Protein AF-A0A9D1S8R2-F1 (afdb_monomer_lite)

Sequence (69 aa):
MKEKKIIDLWRSGLSKNKIAEIYRREYNMQIKIIRSSVRHRHSGRFITNYEALSIVERTVYRYLKGENK

Organism: NCBI:txid2840862

pLDDT: mean 92.56, std 7.72, range [47.91, 97.06]

Foldseek 3Di:
DDLVVLVVCVVVVDDLLVSLVVQLVVVVVVLVVQLVDPVCVPPDDRDDSVRSSVVSVVSVVCVVVVVPD

Radius of gyration: 13.66 Å; chains: 1; bounding box: 33×18×34 Å

Structure (mmCIF, N/CA/C/O backbone):
data_AF-A0A9D1S8R2-F1
#
_entry.id   AF-A0A9D1S8R2-F1
#
loop_
_atom_site.group_PDB
_atom_site.id
_atom_site.type_symbol
_atom_site.label_atom_id
_atom_site.label_alt_id
_atom_site.label_comp_id
_atom_site.label_asym_id
_atom_site.label_entity_id
_atom_site.label_seq_id
_atom_site.pdbx_PDB_ins_code
_atom_site.Cartn_x
_atom_site.Cartn_y
_atom_site.Cartn_z
_atom_site.occupancy
_atom_site.B_iso_or_equiv
_atom_site.auth_seq_id
_atom_site.auth_comp_id
_atom_site.auth_asym_id
_atom_site.auth_atom_id
_atom_site.pdbx_PDB_model_num
ATOM 1 N N . MET A 1 1 ? -1.553 -1.611 -6.227 1.00 75.06 1 MET A N 1
ATOM 2 C CA . MET A 1 1 ? -2.708 -1.825 -5.331 1.00 75.06 1 MET A CA 1
ATOM 3 C C . MET A 1 1 ? -3.815 -0.824 -5.661 1.00 75.06 1 MET A C 1
ATOM 5 O O . MET A 1 1 ? -3.492 0.341 -5.841 1.00 75.06 1 MET A O 1
ATOM 9 N N . LYS A 1 2 ? -5.084 -1.242 -5.774 1.00 86.38 2 LYS A N 1
ATOM 10 C CA . LYS A 1 2 ? -6.221 -0.305 -5.921 1.00 86.38 2 LYS A CA 1
ATOM 11 C C . LYS A 1 2 ? -6.644 0.230 -4.548 1.00 86.38 2 LYS A C 1
ATOM 13 O O . LYS A 1 2 ? -6.535 -0.509 -3.572 1.00 86.38 2 LYS A O 1
ATOM 18 N N . GLU A 1 3 ? -7.187 1.447 -4.488 1.00 86.88 3 GLU A N 1
ATOM 19 C CA . GLU A 1 3 ? -7.693 2.060 -3.244 1.00 86.88 3 GLU A CA 1
ATOM 20 C C . GLU A 1 3 ? -8.700 1.153 -2.521 1.00 86.88 3 GLU A C 1
ATOM 22 O O . GLU A 1 3 ? -8.582 0.939 -1.318 1.00 86.88 3 GLU A O 1
ATOM 27 N N . LYS A 1 4 ? -9.598 0.494 -3.267 1.00 90.06 4 LYS A N 1
ATOM 28 C CA . LYS A 1 4 ? -10.536 -0.501 -2.721 1.00 90.06 4 LYS A CA 1
ATOM 29 C C . LYS A 1 4 ? -9.837 -1.589 -1.890 1.00 90.06 4 LYS A C 1
ATOM 31 O O . LYS A 1 4 ? -10.266 -1.878 -0.784 1.00 90.06 4 LYS A O 1
ATOM 36 N N . LYS A 1 5 ? -8.706 -2.120 -2.371 1.00 92.75 5 LYS A N 1
ATOM 37 C CA . LYS A 1 5 ? -7.944 -3.171 -1.673 1.00 92.75 5 LYS A CA 1
ATOM 38 C C . LYS A 1 5 ? -7.294 -2.654 -0.383 1.00 92.75 5 LYS A C 1
ATOM 40 O O . LYS A 1 5 ? -7.174 -3.410 0.572 1.00 92.75 5 LYS A O 1
ATOM 45 N N . ILE A 1 6 ? -6.892 -1.379 -0.342 1.00 93.38 6 ILE A N 1
ATOM 46 C CA . ILE A 1 6 ? -6.389 -0.730 0.882 1.00 93.38 6 ILE A CA 1
ATOM 47 C C . ILE A 1 6 ? -7.504 -0.684 1.932 1.00 93.38 6 ILE A C 1
ATOM 49 O O . ILE A 1 6 ? -7.275 -1.052 3.081 1.00 93.38 6 ILE A O 1
ATOM 53 N N . ILE A 1 7 ? -8.712 -0.286 1.523 1.00 94.50 7 ILE A N 1
ATOM 54 C CA . ILE A 1 7 ? -9.879 -0.217 2.408 1.00 94.50 7 ILE A CA 1
ATOM 55 C C . ILE A 1 7 ? -10.323 -1.604 2.871 1.00 94.50 7 ILE A C 1
ATOM 57 O O . ILE A 1 7 ? -10.610 -1.768 4.051 1.00 94.50 7 ILE A O 1
ATOM 61 N N . ASP A 1 8 ? -10.336 -2.604 1.991 1.00 94.81 8 ASP A N 1
ATOM 62 C CA . ASP A 1 8 ? -10.712 -3.976 2.352 1.00 94.81 8 ASP A CA 1
ATOM 63 C C . ASP A 1 8 ? -9.755 -4.560 3.409 1.00 94.81 8 ASP A C 1
ATOM 65 O O . ASP A 1 8 ? -10.202 -5.124 4.405 1.00 94.81 8 ASP A O 1
ATOM 69 N N . LEU A 1 9 ? -8.440 -4.356 3.247 1.00 94.75 9 LEU A N 1
ATOM 70 C CA . LEU A 1 9 ? -7.431 -4.779 4.231 1.00 94.75 9 LEU A CA 1
ATOM 71 C C . LEU A 1 9 ? -7.523 -3.991 5.543 1.00 94.75 9 LEU A C 1
ATOM 73 O O . LEU A 1 9 ? -7.311 -4.537 6.622 1.00 94.75 9 LEU A O 1
ATOM 77 N N . TRP A 1 10 ? -7.841 -2.700 5.471 1.00 94.81 10 TRP A N 1
ATOM 78 C CA . TRP A 1 10 ? -8.065 -1.895 6.668 1.00 94.81 10 TRP A CA 1
ATOM 79 C C . TRP A 1 10 ? -9.309 -2.367 7.434 1.00 94.81 10 TRP A C 1
ATOM 81 O O . TRP A 1 10 ? -9.242 -2.580 8.643 1.00 94.81 10 TRP A O 1
ATOM 91 N N . ARG A 1 11 ? -10.415 -2.632 6.727 1.00 93.94 11 ARG A N 1
ATOM 92 C CA . ARG A 1 11 ? -11.648 -3.200 7.295 1.00 93.94 11 ARG A CA 1
ATOM 93 C C . ARG A 1 11 ? -11.444 -4.599 7.877 1.00 93.94 11 ARG A C 1
ATOM 95 O O . ARG A 1 11 ? -12.129 -4.947 8.830 1.00 93.94 11 ARG A O 1
ATOM 102 N N . SER A 1 12 ? -10.498 -5.382 7.353 1.00 95.44 12 SER A N 1
ATOM 103 C CA . SER A 1 12 ? -10.137 -6.685 7.926 1.00 95.44 12 SER A CA 1
ATOM 104 C C . SER A 1 12 ? -9.306 -6.583 9.214 1.00 95.44 12 SER A C 1
ATOM 106 O O . SER A 1 12 ? -8.883 -7.609 9.737 1.00 95.44 12 SER A O 1
ATOM 108 N N . GLY A 1 13 ? -9.020 -5.372 9.707 1.00 94.12 13 GLY A N 1
ATOM 109 C CA . GLY A 1 13 ? -8.309 -5.141 10.966 1.00 94.12 13 GLY A CA 1
ATOM 110 C C . GLY A 1 13 ? -6.782 -5.082 10.852 1.00 94.12 13 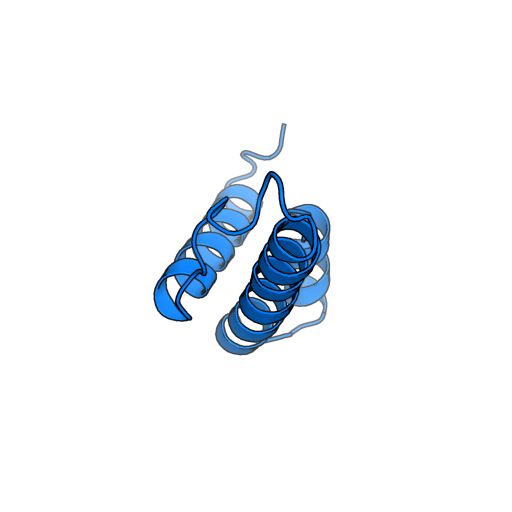GLY A C 1
ATOM 111 O O . GLY A 1 13 ? -6.095 -5.098 11.872 1.00 94.12 13 GLY A O 1
ATOM 112 N N . LEU A 1 14 ? -6.214 -5.006 9.641 1.00 94.81 14 LEU A N 1
ATOM 113 C CA . LEU A 1 14 ? -4.765 -4.834 9.487 1.00 94.81 14 LEU A CA 1
ATOM 114 C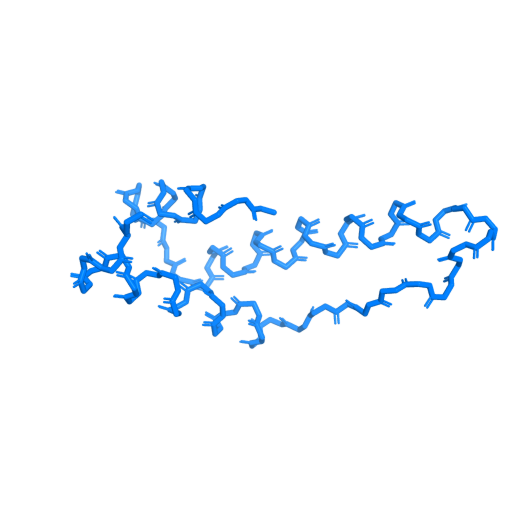 C . LEU A 1 14 ? -4.326 -3.421 9.892 1.00 94.81 14 LEU A C 1
ATOM 116 O O . LEU A 1 14 ? -4.964 -2.420 9.562 1.00 94.81 14 LEU A O 1
ATOM 120 N N . SER A 1 15 ? -3.171 -3.328 10.554 1.00 95.06 15 SER A N 1
ATOM 121 C CA . SER A 1 15 ? -2.589 -2.035 10.916 1.00 95.06 15 SER A CA 1
ATOM 122 C C . SER A 1 15 ? -2.124 -1.261 9.679 1.00 95.06 15 SER A C 1
ATOM 124 O O . SER A 1 15 ? -1.628 -1.836 8.705 1.00 95.06 15 SER A O 1
ATOM 126 N N . LYS A 1 16 ? -2.203 0.075 9.740 1.00 92.88 16 LYS A N 1
ATOM 127 C CA . LYS A 1 16 ? -1.751 0.973 8.660 1.00 92.88 16 LYS A CA 1
ATOM 128 C C . LYS A 1 16 ? -0.310 0.705 8.212 1.00 92.88 16 LYS A C 1
ATOM 130 O O . LYS A 1 16 ? -0.023 0.733 7.020 1.00 92.88 16 LYS A O 1
ATOM 135 N N . ASN A 1 17 ? 0.568 0.346 9.151 1.00 96.12 17 ASN A N 1
ATOM 136 C CA . ASN A 1 17 ? 1.963 0.002 8.874 1.00 96.12 17 ASN A CA 1
ATOM 137 C C . ASN A 1 17 ? 2.076 -1.282 8.047 1.00 96.12 17 ASN A C 1
ATOM 139 O O . ASN A 1 17 ? 2.857 -1.338 7.097 1.00 96.12 17 ASN A O 1
ATOM 143 N N . LYS A 1 18 ? 1.272 -2.303 8.372 1.00 95.62 18 LYS A N 1
ATOM 144 C CA . LYS A 1 18 ? 1.278 -3.564 7.627 1.00 95.62 18 LYS A CA 1
ATOM 145 C C . LYS A 1 18 ? 0.718 -3.383 6.220 1.00 95.62 18 LYS A C 1
ATOM 147 O O . LYS A 1 18 ? 1.274 -3.913 5.261 1.00 95.62 18 LYS A O 1
ATOM 152 N N . ILE A 1 19 ? -0.337 -2.582 6.082 1.00 96.56 19 ILE A N 1
ATOM 153 C CA . ILE A 1 19 ? -0.916 -2.238 4.778 1.00 96.56 19 ILE A CA 1
ATOM 154 C C . ILE A 1 19 ? 0.094 -1.447 3.936 1.00 96.56 19 ILE A C 1
ATOM 156 O O . ILE A 1 19 ? 0.268 -1.750 2.757 1.00 96.56 19 ILE A O 1
ATOM 160 N N . ALA A 1 20 ? 0.813 -0.494 4.536 1.00 96.88 20 ALA A N 1
ATOM 161 C CA . ALA A 1 20 ? 1.868 0.267 3.868 1.00 96.88 20 ALA A CA 1
ATOM 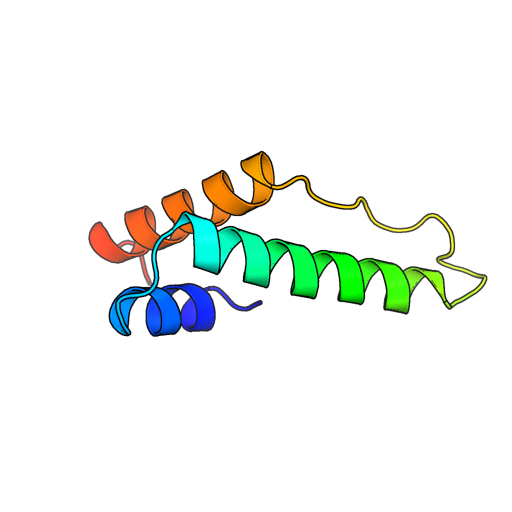162 C C . ALA A 1 20 ? 3.011 -0.631 3.370 1.00 96.88 20 ALA A C 1
ATOM 164 O O . ALA A 1 20 ? 3.478 -0.472 2.242 1.00 96.88 20 ALA A O 1
ATOM 165 N N . GLU A 1 21 ? 3.425 -1.620 4.167 1.00 96.56 21 GLU A N 1
ATOM 166 C CA . GLU A 1 21 ? 4.438 -2.597 3.765 1.00 96.56 21 GLU A CA 1
ATOM 167 C C . GLU A 1 21 ? 3.990 -3.403 2.532 1.00 96.56 21 GLU A C 1
ATOM 169 O O . GLU A 1 21 ? 4.747 -3.535 1.564 1.00 96.56 21 GLU A O 1
ATOM 174 N N . ILE A 1 22 ? 2.746 -3.900 2.541 1.00 95.69 22 ILE A N 1
ATOM 175 C CA . ILE A 1 22 ? 2.153 -4.640 1.418 1.00 95.69 22 ILE A CA 1
ATOM 176 C C . ILE A 1 22 ? 2.062 -3.738 0.182 1.00 95.69 22 ILE A C 1
ATOM 178 O O . ILE A 1 22 ? 2.503 -4.135 -0.899 1.00 95.69 22 ILE A O 1
ATOM 182 N N . TYR A 1 23 ? 1.554 -2.512 0.341 1.00 96.25 23 TYR A N 1
ATOM 183 C CA . TYR A 1 23 ? 1.437 -1.527 -0.734 1.00 96.25 23 TYR A CA 1
ATOM 184 C C . TYR A 1 23 ? 2.797 -1.242 -1.379 1.00 96.25 23 TYR A C 1
ATOM 186 O O . TYR A 1 23 ? 2.943 -1.338 -2.599 1.00 96.25 23 TYR A O 1
ATOM 194 N N . ARG A 1 24 ? 3.819 -0.963 -0.558 1.00 96.50 24 ARG A N 1
ATOM 195 C CA . ARG A 1 24 ? 5.197 -0.730 -1.005 1.00 96.50 24 ARG A CA 1
ATOM 196 C C . ARG A 1 24 ? 5.744 -1.9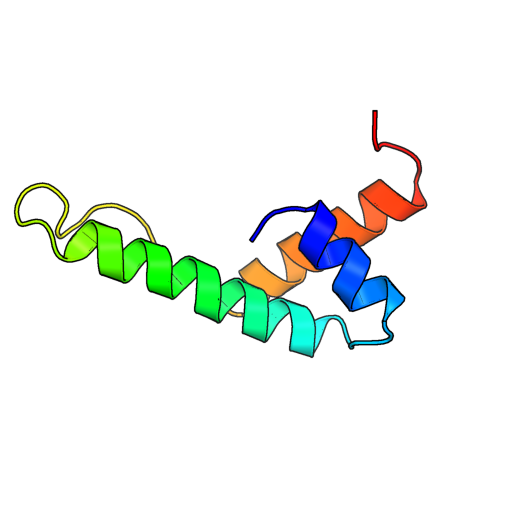20 -1.779 1.00 96.50 24 ARG A C 1
ATOM 198 O O . ARG A 1 24 ? 6.354 -1.734 -2.832 1.00 96.50 24 ARG A O 1
ATOM 205 N N . ARG A 1 25 ? 5.547 -3.137 -1.266 1.00 96.06 25 ARG A N 1
ATOM 206 C CA . ARG A 1 25 ? 6.026 -4.365 -1.911 1.00 96.06 25 ARG A CA 1
ATOM 207 C C . ARG A 1 25 ? 5.379 -4.562 -3.278 1.00 96.06 25 ARG A C 1
ATOM 209 O O . ARG A 1 25 ? 6.103 -4.800 -4.241 1.00 96.06 25 ARG A O 1
ATOM 216 N N . GLU A 1 26 ? 4.056 -4.437 -3.372 1.00 95.50 26 GLU A N 1
ATOM 217 C CA . GLU A 1 26 ? 3.332 -4.556 -4.643 1.00 95.50 26 GLU A CA 1
ATOM 218 C C . GLU A 1 26 ? 3.768 -3.482 -5.643 1.00 95.50 26 GLU A C 1
ATOM 220 O O . GLU A 1 26 ? 4.105 -3.797 -6.782 1.00 95.50 26 GLU A O 1
ATOM 225 N N . TYR A 1 27 ? 3.798 -2.217 -5.218 1.00 95.69 27 TYR A N 1
ATOM 226 C CA . TYR A 1 27 ? 4.171 -1.099 -6.080 1.00 95.69 27 TYR A CA 1
ATOM 227 C C . TYR A 1 27 ? 5.601 -1.259 -6.610 1.00 95.69 27 TYR A C 1
ATOM 229 O O . TYR A 1 27 ? 5.839 -1.212 -7.815 1.00 95.69 27 TYR A O 1
ATOM 237 N N . ASN A 1 28 ? 6.567 -1.537 -5.731 1.00 95.94 28 ASN A N 1
ATOM 238 C CA . ASN A 1 28 ? 7.957 -1.706 -6.146 1.00 95.94 28 ASN A CA 1
ATOM 239 C C . ASN A 1 28 ? 8.141 -2.946 -7.036 1.00 95.94 28 ASN A C 1
ATOM 241 O O . ASN A 1 28 ? 9.002 -2.944 -7.912 1.00 95.94 28 ASN A O 1
ATOM 245 N N . MET A 1 29 ? 7.330 -3.993 -6.861 1.00 96.25 29 MET A N 1
ATOM 246 C CA . MET A 1 29 ? 7.324 -5.141 -7.770 1.00 96.25 29 MET A CA 1
ATOM 247 C C . MET A 1 29 ? 6.861 -4.744 -9.176 1.00 96.25 29 MET A C 1
ATOM 249 O O . MET A 1 29 ? 7.499 -5.138 -10.147 1.00 96.25 29 MET A O 1
ATOM 253 N N . GLN A 1 30 ? 5.830 -3.905 -9.299 1.00 95.12 30 GLN A N 1
ATOM 254 C CA . GLN A 1 30 ? 5.394 -3.378 -10.598 1.00 95.12 30 GLN A CA 1
ATOM 255 C C . GLN A 1 30 ? 6.496 -2.559 -11.276 1.00 95.12 30 GLN A C 1
ATOM 257 O O . GLN A 1 30 ? 6.759 -2.750 -12.459 1.00 95.12 30 GLN A O 1
ATOM 262 N N . ILE A 1 31 ? 7.205 -1.713 -10.524 1.00 95.00 31 ILE A N 1
ATOM 263 C CA . ILE A 1 31 ? 8.354 -0.961 -11.050 1.00 95.00 31 ILE A CA 1
ATOM 264 C C . ILE A 1 31 ? 9.456 -1.909 -11.540 1.00 95.00 31 ILE A C 1
ATOM 266 O O . ILE A 1 31 ? 10.020 -1.690 -12.609 1.00 95.00 31 ILE A O 1
ATOM 270 N N . LYS A 1 32 ? 9.746 -2.992 -10.806 1.00 95.50 32 LYS A N 1
ATOM 271 C CA . LYS A 1 32 ? 10.711 -4.012 -11.252 1.00 95.50 32 LYS A CA 1
ATOM 272 C C . LYS A 1 32 ? 10.276 -4.696 -12.548 1.00 95.50 32 LYS A C 1
ATOM 274 O O . LYS A 1 32 ? 11.112 -4.872 -13.426 1.00 95.50 32 LYS A O 1
ATOM 279 N N . ILE A 1 33 ? 8.993 -5.041 -12.675 1.00 96.00 33 ILE A N 1
ATOM 280 C CA . ILE A 1 33 ? 8.429 -5.630 -13.899 1.00 96.00 33 ILE A CA 1
ATOM 281 C C . ILE A 1 33 ? 8.563 -4.651 -15.069 1.00 96.00 33 ILE A C 1
ATOM 283 O O . ILE A 1 33 ? 9.027 -5.031 -16.132 1.00 96.00 33 ILE A O 1
ATOM 287 N N . ILE A 1 34 ? 8.243 -3.370 -14.879 1.00 93.75 34 ILE A N 1
ATOM 288 C CA . ILE A 1 34 ? 8.398 -2.355 -15.933 1.00 93.75 34 ILE A CA 1
ATOM 289 C C . ILE A 1 34 ? 9.864 -2.253 -16.381 1.00 93.75 34 ILE A C 1
ATOM 291 O O . ILE A 1 34 ? 10.160 -2.244 -17.576 1.00 93.75 34 ILE A O 1
ATOM 295 N N . ARG A 1 35 ? 10.796 -2.232 -15.423 1.00 94.50 35 ARG A N 1
ATOM 296 C CA . ARG A 1 35 ? 12.237 -2.126 -15.688 1.00 94.50 35 ARG A CA 1
ATOM 297 C C . ARG A 1 35 ? 12.866 -3.390 -16.274 1.00 94.50 35 ARG A C 1
ATOM 299 O O . ARG A 1 35 ? 14.024 -3.329 -16.686 1.00 94.50 35 ARG A O 1
ATOM 306 N N . SER A 1 36 ? 12.146 -4.513 -16.331 1.00 94.62 36 SER A N 1
ATOM 307 C CA . SER A 1 36 ? 12.646 -5.718 -17.000 1.00 94.62 36 SER A CA 1
ATOM 308 C C . SER A 1 36 ? 12.746 -5.521 -18.517 1.00 94.62 36 SER A C 1
ATOM 310 O O . SER A 1 36 ? 13.561 -6.171 -19.165 1.00 94.62 36 SER A O 1
ATOM 312 N N . SER A 1 37 ? 11.969 -4.590 -19.085 1.00 94.56 37 SER A N 1
ATOM 313 C CA . SER A 1 37 ? 12.096 -4.171 -20.481 1.00 94.56 37 SER A CA 1
ATOM 314 C C . SER A 1 37 ? 13.272 -3.211 -20.666 1.00 94.56 37 SER A C 1
ATOM 316 O O . SER A 1 37 ? 13.390 -2.212 -19.954 1.00 94.56 37 SER A O 1
ATOM 318 N N . VAL A 1 38 ? 14.115 -3.464 -21.677 1.00 89.31 38 VAL A N 1
ATOM 319 C CA . VAL A 1 38 ? 15.282 -2.621 -22.012 1.00 89.31 38 VAL A CA 1
ATOM 320 C C . VAL A 1 38 ? 14.873 -1.162 -22.228 1.00 89.31 38 VAL A C 1
ATOM 322 O O . VAL A 1 38 ? 15.527 -0.259 -21.710 1.00 89.31 38 VAL A O 1
ATOM 325 N N . ARG A 1 39 ? 13.739 -0.931 -22.901 1.00 92.94 39 ARG A N 1
ATOM 326 C CA . ARG A 1 39 ? 13.197 0.408 -23.178 1.00 92.94 39 ARG A CA 1
ATOM 327 C C . ARG A 1 39 ? 12.850 1.196 -21.909 1.00 92.94 39 ARG A C 1
ATOM 329 O O . ARG A 1 39 ? 12.907 2.420 -21.917 1.00 92.94 39 ARG A O 1
ATOM 336 N N . HIS A 1 40 ? 12.491 0.508 -20.825 1.00 93.94 40 HIS A N 1
ATOM 337 C CA . HIS A 1 40 ? 11.949 1.107 -19.602 1.00 93.94 40 HIS A CA 1
ATOM 338 C C . HIS A 1 40 ? 12.830 0.872 -18.370 1.00 93.94 40 HIS A C 1
ATOM 340 O O . HIS A 1 40 ? 12.376 1.041 -17.238 1.00 93.94 40 HIS A O 1
ATOM 346 N N . ARG A 1 41 ? 14.109 0.525 -18.561 1.00 88.94 41 ARG A N 1
ATOM 347 C CA . ARG A 1 41 ? 15.051 0.172 -17.482 1.00 88.94 41 ARG A CA 1
ATOM 348 C C . ARG A 1 41 ? 15.195 1.247 -16.396 1.00 88.94 41 ARG A C 1
ATOM 350 O O . ARG A 1 41 ? 15.449 0.924 -15.236 1.00 88.94 41 ARG A O 1
ATOM 357 N N . HIS A 1 42 ? 14.983 2.509 -16.759 1.00 91.44 42 HIS A N 1
ATOM 358 C CA . HIS A 1 42 ? 15.038 3.656 -15.848 1.00 91.44 42 HIS A CA 1
ATOM 359 C C . HIS A 1 42 ? 13.661 4.262 -15.548 1.00 91.44 42 HIS A C 1
ATOM 361 O O . HIS A 1 42 ? 13.569 5.271 -14.856 1.00 91.44 42 HIS A O 1
ATOM 367 N N . SER A 1 43 ? 12.577 3.657 -16.039 1.00 91.56 43 SER A N 1
ATOM 368 C CA . SER A 1 43 ? 11.225 4.159 -15.814 1.00 91.56 43 SER A CA 1
ATOM 369 C C . SER A 1 43 ? 10.755 3.903 -14.379 1.00 91.56 43 SER A C 1
ATOM 371 O O . SER A 1 43 ? 11.044 2.866 -13.769 1.00 91.56 43 SER A O 1
ATOM 373 N N . GLY A 1 44 ? 9.996 4.869 -13.853 1.00 91.69 44 GLY A N 1
ATOM 374 C CA . GLY A 1 44 ? 9.377 4.813 -12.531 1.00 91.69 44 GLY A CA 1
ATOM 375 C C . GLY A 1 44 ? 10.352 5.030 -11.366 1.00 91.69 44 GLY A C 1
ATOM 376 O O . GLY A 1 44 ? 11.569 4.918 -11.514 1.00 91.69 44 GLY A O 1
ATOM 377 N N . ARG A 1 45 ? 9.814 5.327 -10.180 1.00 94.56 45 ARG A N 1
ATOM 378 C CA . ARG A 1 45 ? 10.575 5.529 -8.935 1.00 94.56 45 ARG A CA 1
ATOM 379 C C . ARG A 1 45 ? 10.067 4.553 -7.886 1.00 94.56 45 ARG A C 1
ATOM 381 O O . ARG A 1 45 ? 8.862 4.409 -7.756 1.00 94.56 45 ARG A O 1
ATOM 388 N N . PHE A 1 46 ? 10.954 3.900 -7.138 1.00 95.19 46 PHE A N 1
ATOM 389 C CA . PHE A 1 46 ? 10.527 3.122 -5.974 1.00 95.19 46 PHE A CA 1
ATOM 390 C C . PHE A 1 46 ? 9.996 4.041 -4.879 1.00 95.19 46 PHE A C 1
ATOM 392 O O . PHE A 1 46 ? 10.509 5.142 -4.689 1.00 95.19 46 PHE A O 1
ATOM 399 N N . ILE A 1 47 ? 9.011 3.562 -4.130 1.00 95.56 47 ILE A N 1
ATOM 400 C CA . ILE A 1 47 ? 8.493 4.293 -2.975 1.00 95.56 47 ILE A CA 1
ATOM 401 C C . ILE A 1 47 ? 9.110 3.771 -1.685 1.00 95.56 47 ILE A C 1
ATOM 403 O O . ILE A 1 47 ? 9.381 2.571 -1.521 1.00 95.56 47 ILE A O 1
ATOM 407 N N . THR A 1 48 ? 9.315 4.698 -0.761 1.00 96.00 48 THR A N 1
ATOM 408 C CA . THR A 1 48 ? 9.728 4.413 0.609 1.00 96.00 48 THR A CA 1
ATOM 409 C C . THR A 1 48 ? 8.539 3.956 1.454 1.00 96.00 48 THR A C 1
ATOM 411 O O . THR A 1 48 ? 7.376 4.050 1.055 1.00 96.00 48 THR A O 1
ATOM 414 N N . ASN A 1 49 ? 8.826 3.434 2.647 1.00 94.50 49 ASN A N 1
ATOM 415 C CA . ASN A 1 49 ? 7.778 3.002 3.568 1.00 94.50 49 ASN A CA 1
ATOM 416 C C . ASN A 1 49 ? 6.935 4.176 4.093 1.00 94.50 49 ASN A C 1
ATOM 418 O O . ASN A 1 49 ? 5.726 4.036 4.232 1.00 94.50 49 ASN A O 1
ATOM 422 N N . TYR A 1 50 ? 7.557 5.335 4.324 1.00 95.75 50 TYR A N 1
ATOM 423 C CA . TYR A 1 50 ? 6.864 6.551 4.756 1.00 95.75 50 TYR A CA 1
ATOM 424 C C . TYR A 1 50 ? 5.903 7.074 3.687 1.00 95.75 50 TYR A C 1
ATOM 426 O O . TYR A 1 50 ? 4.755 7.391 3.987 1.00 95.75 50 TYR A O 1
ATOM 434 N N . GLU A 1 51 ? 6.335 7.093 2.425 1.00 95.56 51 GLU A N 1
ATOM 435 C CA . GLU A 1 51 ? 5.468 7.480 1.307 1.00 95.56 51 GLU A CA 1
ATOM 436 C C . GLU A 1 51 ? 4.292 6.514 1.148 1.00 95.56 51 GLU A C 1
ATOM 438 O O . GLU A 1 51 ? 3.154 6.943 0.967 1.00 95.56 51 GLU A O 1
ATOM 443 N N . ALA A 1 52 ? 4.547 5.208 1.270 1.00 96.56 52 ALA A N 1
ATOM 444 C CA . ALA A 1 52 ? 3.491 4.203 1.247 1.00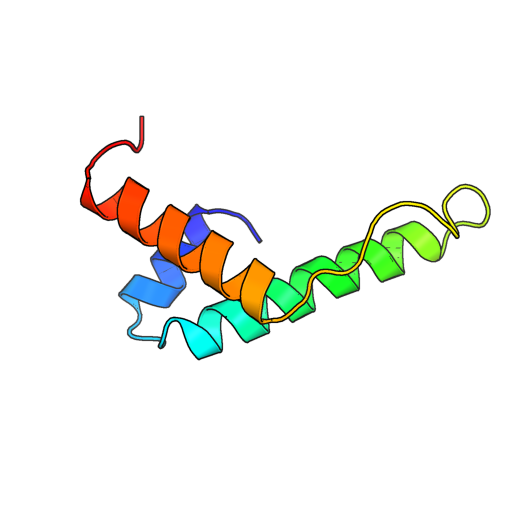 96.56 52 ALA A CA 1
ATOM 445 C C . ALA A 1 52 ? 2.486 4.400 2.394 1.00 96.56 52 ALA A C 1
ATOM 447 O O . ALA A 1 52 ? 1.279 4.318 2.168 1.00 96.56 52 ALA A O 1
ATOM 448 N N . LEU A 1 53 ? 2.968 4.703 3.603 1.00 96.88 53 LEU A N 1
ATOM 449 C CA . LEU A 1 53 ? 2.120 4.967 4.763 1.00 96.88 53 LEU A CA 1
ATOM 450 C C . LEU A 1 53 ? 1.235 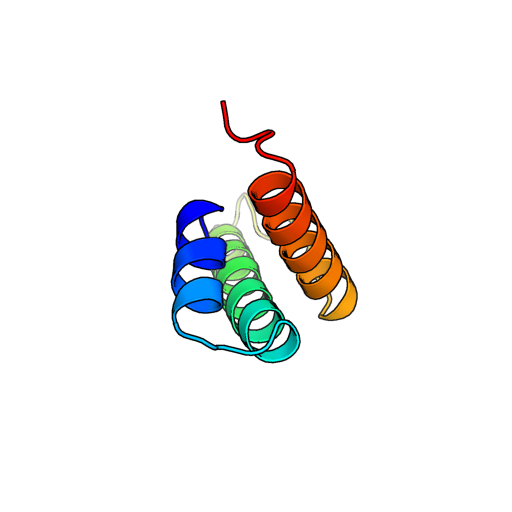6.196 4.544 1.00 96.88 53 LEU A C 1
ATOM 452 O O . LEU A 1 53 ? 0.027 6.105 4.740 1.00 96.88 53 LEU A O 1
ATOM 456 N N . SER A 1 54 ? 1.808 7.298 4.058 1.00 97.06 54 SER A N 1
ATOM 457 C CA . SER A 1 54 ? 1.063 8.526 3.765 1.00 97.06 54 SER A CA 1
ATOM 458 C C . SER A 1 54 ? -0.067 8.290 2.753 1.00 97.06 54 SER A C 1
ATOM 460 O O . SER A 1 54 ? -1.186 8.771 2.937 1.00 97.06 54 SER A O 1
ATOM 462 N N . ILE A 1 55 ? 0.182 7.488 1.711 1.00 95.12 55 ILE A N 1
ATOM 463 C CA . ILE A 1 55 ? -0.843 7.120 0.720 1.00 95.12 55 ILE A CA 1
ATOM 464 C C . ILE A 1 55 ? -1.970 6.308 1.367 1.00 95.12 55 ILE A C 1
ATOM 466 O O . ILE A 1 55 ? -3.149 6.569 1.106 1.00 95.12 55 ILE A O 1
ATOM 470 N N . VAL A 1 56 ? -1.627 5.331 2.210 1.00 95.75 56 VAL A N 1
ATOM 471 C CA . VAL A 1 56 ? -2.609 4.509 2.930 1.00 95.75 56 VAL A CA 1
ATOM 472 C C . VAL A 1 56 ? -3.456 5.378 3.856 1.00 95.75 56 VAL A C 1
ATOM 474 O O . VAL A 1 56 ? -4.682 5.328 3.773 1.00 95.75 56 VAL A O 1
ATOM 477 N N . GLU A 1 57 ? -2.830 6.224 4.673 1.00 95.69 57 GLU A N 1
ATOM 478 C CA . GLU A 1 57 ? -3.520 7.130 5.597 1.00 95.69 57 GLU A CA 1
ATOM 479 C C . GLU A 1 57 ? -4.450 8.092 4.860 1.00 95.69 57 GLU A C 1
ATOM 481 O O . GLU A 1 57 ? -5.621 8.207 5.215 1.00 95.69 57 GLU A O 1
ATOM 486 N N . ARG A 1 58 ? -3.977 8.713 3.774 1.00 95.38 58 ARG A N 1
ATOM 487 C CA . ARG A 1 58 ? -4.797 9.595 2.936 1.00 95.38 58 ARG A CA 1
ATOM 488 C C . ARG A 1 58 ? -5.996 8.868 2.330 1.00 95.38 58 ARG A C 1
ATOM 490 O O . ARG A 1 58 ? -7.060 9.461 2.173 1.00 95.38 58 ARG A O 1
ATOM 497 N N . THR A 1 59 ? -5.833 7.606 1.948 1.00 94.75 59 THR A N 1
ATOM 498 C CA . THR A 1 59 ? -6.911 6.800 1.355 1.00 94.75 59 THR A CA 1
ATOM 499 C C . THR A 1 59 ? -7.956 6.424 2.399 1.00 94.75 59 THR A C 1
ATOM 501 O O . THR A 1 59 ? -9.146 6.609 2.158 1.00 94.75 59 THR A O 1
ATOM 504 N N . VAL A 1 60 ? -7.523 5.979 3.581 1.00 93.94 60 VAL A N 1
ATOM 505 C CA . VAL A 1 60 ? -8.425 5.698 4.708 1.00 93.94 60 VAL A CA 1
ATOM 506 C C . VAL A 1 60 ? -9.155 6.969 5.138 1.00 93.94 60 VAL A C 1
ATOM 508 O O . VAL A 1 60 ? -10.366 6.941 5.327 1.00 93.94 60 VAL A O 1
ATOM 511 N N . TYR A 1 61 ? -8.457 8.102 5.222 1.00 94.81 61 TYR A N 1
ATOM 512 C CA . TYR A 1 61 ? -9.061 9.378 5.596 1.00 94.81 61 TYR A CA 1
ATOM 513 C C . TYR A 1 61 ? -10.136 9.835 4.599 1.00 94.81 61 TYR A C 1
ATOM 515 O O . TYR A 1 61 ? -11.250 10.148 5.014 1.00 94.81 61 TYR A O 1
ATOM 523 N N . ARG A 1 62 ? -9.847 9.806 3.287 1.00 94.12 62 ARG A N 1
ATOM 524 C CA . ARG A 1 62 ? -10.841 10.108 2.236 1.00 94.12 62 ARG A CA 1
ATOM 525 C C . ARG A 1 62 ? -12.061 9.195 2.330 1.00 94.12 62 ARG A C 1
ATOM 527 O O . ARG A 1 62 ? -13.192 9.664 2.222 1.00 94.12 62 ARG A O 1
ATOM 534 N N . TYR A 1 63 ? -11.825 7.909 2.591 1.00 92.88 63 TYR A N 1
ATOM 535 C CA . TYR A 1 63 ? -12.889 6.934 2.783 1.00 92.88 63 TYR A CA 1
ATOM 536 C C . TYR A 1 63 ? -13.771 7.272 3.996 1.00 92.88 63 TYR A C 1
ATOM 538 O O . TYR A 1 63 ? -14.993 7.271 3.871 1.00 92.88 63 TYR A O 1
ATOM 546 N N . LEU A 1 64 ? -13.176 7.612 5.143 1.00 92.00 64 LEU A N 1
ATOM 547 C CA . LEU A 1 64 ? -13.913 7.994 6.354 1.00 92.00 64 LEU A CA 1
ATOM 548 C C . LEU A 1 64 ? -14.691 9.301 6.189 1.00 92.00 64 LEU A C 1
ATOM 550 O O . LEU A 1 64 ? -15.778 9.442 6.739 1.00 92.00 64 LEU A O 1
ATOM 554 N N . LYS A 1 65 ? -14.157 10.244 5.411 1.00 93.81 65 LYS A N 1
ATOM 555 C CA . LYS A 1 65 ? -14.797 11.533 5.133 1.00 93.81 65 LYS A CA 1
ATOM 556 C C . LYS A 1 65 ? -15.967 11.427 4.141 1.00 93.81 65 LYS A C 1
ATOM 558 O O . LYS A 1 65 ? -16.648 12.417 3.897 1.00 93.81 65 LYS A O 1
ATOM 563 N N . GLY A 1 66 ? -16.210 10.245 3.567 1.00 86.06 66 GLY A N 1
ATOM 564 C CA . GLY A 1 66 ? -17.270 10.040 2.579 1.00 86.06 66 GLY A CA 1
ATOM 565 C C . GLY A 1 66 ? -16.975 10.687 1.222 1.00 86.06 66 GLY A C 1
ATOM 566 O O . GLY A 1 66 ? -17.884 10.857 0.418 1.00 86.06 66 GLY A O 1
ATOM 567 N N . GLU A 1 67 ? -15.711 11.026 0.937 1.00 78.62 67 GLU A N 1
ATOM 568 C CA . GLU A 1 67 ? -15.286 11.639 -0.335 1.00 78.62 67 GLU A CA 1
ATOM 569 C C . GLU A 1 67 ? -15.159 10.619 -1.484 1.00 78.62 67 GLU A C 1
ATOM 571 O O . GLU A 1 67 ? -14.698 10.954 -2.573 1.00 78.62 67 GLU A O 1
ATOM 576 N N . ASN A 1 68 ? -15.585 9.374 -1.263 1.00 60.06 68 ASN A N 1
ATOM 577 C CA . ASN A 1 68 ? -15.644 8.346 -2.295 1.00 60.06 68 ASN A CA 1
ATOM 578 C C . ASN A 1 68 ? -16.918 8.518 -3.133 1.00 60.06 68 ASN A C 1
ATOM 580 O O . ASN A 1 68 ? -17.917 7.841 -2.889 1.00 60.06 68 ASN A O 1
ATOM 584 N N . LYS A 1 69 ? -16.874 9.443 -4.093 1.00 47.91 69 LYS A N 1
ATOM 585 C CA . LYS A 1 69 ? -17.761 9.427 -5.262 1.00 47.91 69 LYS A CA 1
ATOM 586 C C . LYS A 1 69 ? -17.128 8.620 -6.388 1.00 47.91 69 LYS A C 1
ATOM 588 O O . LYS A 1 69 ? -15.904 8.773 -6.593 1.00 47.91 69 LYS A O 1
#

Secondary structure (DSSP, 8-state):
--HHHHHHHHHTT--HHHHHHHHHHHHHHHHHHHHTSGGGTT-S-PPPHHHHHHHHHHHHHHHHTT---